Protein 1XKI (pdb70)

Foldseek 3Di:
DPFAWKAFFKKFDPVVRADTWGWDADPPGKIKIWGWDVPDIDIDIWIFDDDPDPQWTAGDVRQKIKGWAPFPDPFKIKIWMWHDVHTDIMITIIGRDQARPVPRVVRVCVVCVVVVNNPTDMDGDGHD

Radius of gyration: 14.23 Å; Cα contacts (8 Å, |Δi|>4): 255; chains: 1; bounding box: 34×34×36 Å

CATH classification: 2.40.128.20

Nearest PDB structures (foldseek):
  1xki-assembly1_A  TM=1.008E+00  e=1.126E-23  Homo sapiens
  3eyc-assembly4_D  TM=8.537E-01  e=1.838E-18  Homo sapiens
  8epu-assembly1_A  TM=8.501E-01  e=2.311E-13  Canis lupus familiaris
  7dru-assembly4_D  TM=8.359E-01  e=6.190E-12  Canis lupus familiaris
  7dru-assembly7_G  TM=8.094E-01  e=8.466E-12  Canis lupus familiaris

Solvent-accessible surface area: 8405 Å² total; per-residue (Å²): 134,25,31,23,50,3,43,11,7,0,15,13,100,145,128,95,29,43,25,41,44,35,3,58,80,58,179,81,32,45,3,34,14,59,30,82,100,181,82,230,108,110,83,64,117,49,76,23,97,68,37,151,89,134,24,43,21,30,8,93,83,48,132,47,31,13,71,29,35,188,13,172,47,174,71,22,32,0,20,13,31,74,11,138,118,168,113,81,109,17,0,54,1,6,1,79,69,94,138,37,68,73,99,2,40,146,12,2,104,104,0,6,37,79,76,60,13,88,126,75,74,74,73,74,24,236,153,88

Structure (mmCIF, N/CA/C/O backbone):
data_1XKI
#
_entry.id   1XKI
#
_cell.length_a   76.397
_cell.length_b   61.415
_cell.length_c   50.798
_cell.angle_alpha   90.00
_cell.angle_beta   129.71
_cell.angle_gamma   90.00
#
_symmetry.space_group_name_H-M   'C 1 2 1'
#
loop_
_entity.id
_entity.type
_entity.pdbx_description
1 polymer "Von Ebner's gland protein"
2 non-polymer 'ZINC ION'
3 non-polymer 'CHLORIDE ION'
4 water water
#
loop_
_atom_site.group_PDB
_atom_site.id
_atom_site.type_symbol
_atom_site.label_atom_id
_atom_site.label_alt_id
_atom_site.label_comp_id
_atom_site.label_asym_id
_atom_site.label_entity_id
_atom_site.label_seq_id
_atom_site.pdbx_PDB_ins_code
_atom_site.Cartn_x
_atom_site.Cartn_y
_atom_site.Cartn_z
_atom_site.occupancy
_atom_site.B_iso_or_equiv
_atom_site.auth_seq_id
_atom_site.auth_comp_id
_atom_site.auth_asym_id
_atom_site.auth_atom_id
_atom_site.pdbx_PDB_model_num
ATOM 1 N N . ASP A 1 8 ? 20.118 24.770 -7.746 1.00 57.06 12 ASP A N 1
ATOM 2 C CA . ASP A 1 8 ? 20.509 26.205 -7.893 1.00 53.32 12 ASP A CA 1
ATOM 3 C C . ASP A 1 8 ? 20.291 26.979 -6.593 1.00 46.77 12 ASP A 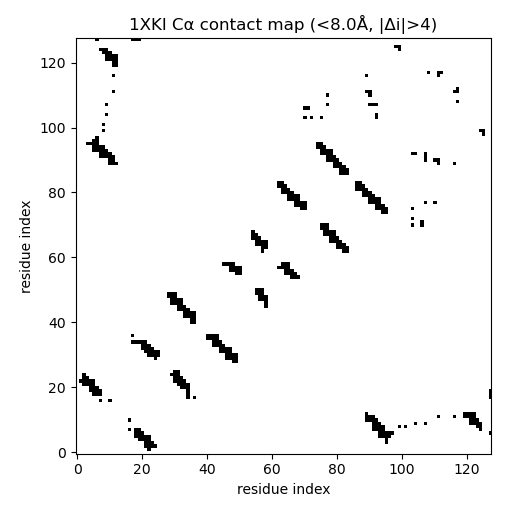C 1
ATOM 4 O O . ASP A 1 8 ? 19.707 26.469 -5.631 1.00 44.15 12 ASP A O 1
ATOM 9 N N . VAL A 1 9 ? 20.761 28.219 -6.543 1.00 38.09 13 VAL A N 1
ATOM 10 C CA . VAL A 1 9 ? 20.603 28.950 -5.286 1.00 34.82 13 VAL A CA 1
ATOM 11 C C . VAL A 1 9 ? 19.304 29.745 -5.263 1.00 32.33 13 VAL A C 1
ATOM 12 O O . VAL A 1 9 ? 18.944 30.365 -4.255 1.00 32.08 13 VAL A O 1
ATOM 16 N N . SER A 1 10 ? 18.559 29.775 -6.357 1.00 28.10 14 SER A N 1
ATOM 17 C CA . SER A 1 10 ? 17.327 30.556 -6.232 1.00 29.57 14 SER A CA 1
ATOM 18 C C . SER A 1 10 ? 16.315 29.811 -5.329 1.00 34.19 14 SER A C 1
ATOM 19 O O . SER A 1 10 ? 16.307 28.575 -5.227 1.00 33.03 14 SER A O 1
ATOM 22 N N . GLY A 1 11 ? 15.475 30.568 -4.633 1.00 27.82 15 GLY A N 1
ATOM 23 C CA . GLY A 1 11 ? 14.432 30.022 -3.772 1.00 29.93 15 GLY A CA 1
ATOM 24 C C . GLY A 1 11 ? 14.254 30.880 -2.528 1.00 25.35 15 GLY A C 1
ATOM 25 O O . GLY A 1 11 ? 14.852 31.960 -2.411 1.00 25.89 15 GLY A O 1
ATOM 26 N N . THR A 1 12 ? 13.448 30.398 -1.586 1.00 22.35 16 THR A N 1
ATOM 27 C CA . THR A 1 12 ? 13.245 31.120 -0.311 1.00 22.86 16 THR A CA 1
ATOM 28 C C . THR A 1 12 ? 14.016 30.381 0.771 1.00 26.15 16 THR A C 1
ATOM 29 O O . THR A 1 12 ? 13.776 29.177 0.936 1.00 24.29 16 THR A O 1
ATOM 33 N N . TRP A 1 13 ? 14.905 31.087 1.470 1.00 22.22 17 TRP A N 1
ATOM 34 C CA . TRP A 1 13 ? 15.858 30.473 2.393 1.00 18.59 17 TRP A CA 1
ATOM 35 C C . TRP A 1 13 ? 15.555 30.871 3.816 1.00 20.71 17 TRP A C 1
ATOM 36 O O . TRP A 1 13 ? 15.506 32.075 4.102 1.00 25.75 17 TRP A O 1
ATOM 47 N N . TYR A 1 14 ? 15.498 29.896 4.729 1.00 17.32 18 TYR A N 1
ATOM 48 C CA . TYR A 1 14 ? 15.139 30.156 6.115 1.00 18.73 18 TYR A CA 1
ATOM 49 C C . TYR A 1 14 ? 16.393 30.012 6.974 1.00 17.74 18 TYR A C 1
ATOM 50 O O . TYR A 1 14 ? 17.153 29.041 6.776 1.00 16.12 18 TYR A O 1
ATOM 59 N N . LEU A 1 15 ? 16.619 30.954 7.894 1.00 14.04 19 LEU A N 1
ATOM 60 C CA . LEU A 1 15 ? 17.870 30.962 8.654 1.00 19.12 19 LEU A CA 1
ATOM 61 C C . LEU A 1 15 ? 17.796 29.866 9.721 1.00 21.52 19 LEU A C 1
ATOM 62 O O . LEU A 1 15 ? 16.814 29.853 10.500 1.00 20.42 19 LEU A O 1
ATOM 67 N N . LYS A 1 16 ? 18.831 29.025 9.775 1.00 13.05 20 LYS A N 1
ATOM 68 C CA . LYS A 1 16 ? 18.920 27.933 10.779 1.00 15.66 20 LYS A CA 1
ATOM 69 C C . LYS A 1 16 ? 19.882 28.249 11.922 1.00 16.52 20 LYS A C 1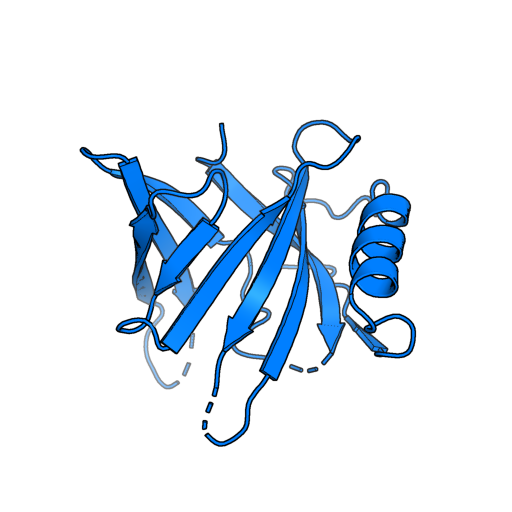
ATOM 70 O O . LYS A 1 16 ? 19.644 27.838 13.054 1.00 18.36 20 LYS A O 1
ATOM 76 N N . ALA A 1 17 ? 21.001 28.925 11.641 1.00 16.53 21 ALA A N 1
ATOM 77 C CA . ALA A 1 17 ? 22.025 29.276 12.621 1.00 15.74 21 ALA A CA 1
ATOM 78 C C . ALA A 1 17 ? 22.946 30.379 12.070 1.00 16.52 21 ALA A C 1
ATOM 79 O O . ALA A 1 17 ? 23.196 30.432 10.844 1.00 18.58 21 ALA A O 1
ATOM 81 N N . MET A 1 18 ? 23.386 31.266 12.947 1.00 14.99 22 MET A N 1
ATOM 82 C CA . MET A 1 18 ? 24.297 32.330 12.504 1.00 16.83 22 MET A CA 1
ATOM 83 C C . MET A 1 18 ? 25.355 32.624 13.554 1.00 20.89 22 MET A C 1
ATOM 84 O O . MET A 1 18 ? 25.100 32.543 14.762 1.00 19.35 22 MET A O 1
ATOM 89 N N . THR A 1 19 ? 26.561 32.985 13.119 1.00 16.46 23 THR A N 1
ATOM 90 C CA . THR A 1 19 ? 27.520 33.469 14.141 1.00 16.83 23 THR A CA 1
ATOM 91 C C . THR A 1 19 ? 27.210 34.892 14.608 1.00 22.46 23 THR A C 1
ATOM 92 O O . THR A 1 19 ? 26.784 35.722 13.783 1.00 22.85 23 THR A O 1
ATOM 96 N N . VAL A 1 20 ? 27.489 35.192 15.887 1.00 22.06 24 VAL A N 1
ATOM 97 C CA . VAL A 1 20 ? 27.238 36.508 16.467 1.00 25.68 24 VAL A CA 1
ATOM 98 C C . VAL A 1 20 ? 28.436 36.987 17.291 1.00 28.72 24 VAL A C 1
ATOM 99 O O . VAL A 1 20 ? 29.011 36.188 18.037 1.00 30.52 24 VAL A O 1
ATOM 103 N N . ASN A 1 28 ? 20.523 41.423 14.929 1.00 78.33 32 ASN A N 1
ATOM 104 C CA . ASN A 1 28 ? 19.348 41.987 14.274 1.00 76.83 32 ASN A CA 1
ATOM 105 C C . ASN A 1 28 ? 19.713 42.625 12.933 1.00 75.19 32 ASN A C 1
ATOM 106 O O . ASN A 1 28 ? 20.885 42.925 12.679 1.00 76.00 32 ASN A O 1
ATOM 111 N N . LEU A 1 29 ? 18.704 42.836 12.089 1.00 69.79 33 LEU A N 1
ATOM 112 C CA . LEU A 1 29 ? 18.893 43.252 10.700 1.00 65.50 33 LEU A CA 1
ATOM 113 C C . LEU A 1 29 ? 19.603 42.124 9.947 1.00 61.08 33 LEU A C 1
ATOM 114 O O . LEU A 1 29 ? 19.143 41.668 8.901 1.00 58.49 33 LEU A O 1
ATOM 119 N N . GLU A 1 30 ? 20.725 41.658 10.488 1.00 57.30 34 GLU A N 1
ATOM 120 C CA . GLU A 1 30 ? 21.405 40.489 9.932 1.00 52.46 34 GLU A CA 1
ATOM 121 C C . GLU A 1 30 ? 20.597 39.197 10.098 1.00 44.79 34 GLU A C 1
ATOM 122 O O . GLU A 1 30 ? 20.742 38.269 9.304 1.00 45.27 34 GLU A O 1
ATOM 128 N N . SER A 1 31 ? 19.745 39.128 11.115 1.00 35.18 35 SER A N 1
ATOM 129 C CA . SER A 1 31 ? 18.970 37.905 11.370 1.00 38.93 35 SER A CA 1
ATOM 130 C C . SER A 1 31 ? 17.545 37.842 10.782 1.00 37.45 35 SER A C 1
ATOM 131 O O . SER A 1 31 ? 16.786 36.917 11.109 1.00 36.29 35 SER A O 1
ATOM 134 N N . VAL A 1 32 ? 17.173 38.783 9.915 1.00 33.74 36 VAL A N 1
ATOM 135 C CA . VAL A 1 32 ? 15.871 38.731 9.218 1.00 32.01 36 VAL A CA 1
ATOM 136 C C . VAL A 1 32 ? 15.743 37.462 8.367 1.00 32.45 36 VAL A C 1
ATOM 137 O O . VAL A 1 32 ? 16.655 37.133 7.595 1.00 28.51 36 VAL A O 1
ATOM 141 N N . THR A 1 33 ? 14.633 36.747 8.506 1.00 31.71 37 THR A N 1
ATOM 142 C CA . THR A 1 33 ? 14.401 35.484 7.806 1.00 27.50 37 THR A CA 1
ATOM 143 C C . THR A 1 33 ? 12.901 35.297 7.526 1.00 28.68 37 THR A C 1
ATOM 144 O O . THR A 1 33 ? 12.081 35.730 8.358 1.00 31.28 37 THR A O 1
ATOM 148 N N . PRO A 1 34 ? 12.508 34.700 6.401 1.00 23.69 38 PRO A N 1
ATOM 149 C CA . PRO A 1 34 ? 13.390 34.229 5.352 1.00 21.99 38 PRO A CA 1
ATOM 150 C C . PRO A 1 34 ? 13.890 35.289 4.344 1.00 23.67 38 PRO A C 1
ATOM 151 O O . PRO A 1 34 ? 13.510 36.462 4.429 1.00 26.07 38 PRO A O 1
ATOM 155 N N . MET A 1 35 ? 14.813 34.904 3.467 1.00 23.96 39 MET A N 1
ATOM 156 C CA . MET A 1 35 ? 15.280 35.805 2.361 1.00 22.39 39 MET A CA 1
ATOM 157 C C . MET A 1 35 ? 15.013 35.040 1.088 1.00 27.54 39 MET A C 1
ATOM 158 O O . MET A 1 35 ? 15.301 33.829 1.035 1.00 27.13 39 MET A O 1
ATOM 163 N N . THR A 1 36 ? 14.497 35.715 0.058 1.00 18.12 40 THR A N 1
ATOM 164 C CA . THR A 1 36 ? 14.239 35.047 -1.232 1.00 20.24 40 THR A CA 1
ATOM 165 C C . THR A 1 36 ? 15.300 35.550 -2.223 1.00 22.95 40 THR A C 1
ATOM 166 O O . THR A 1 36 ? 15.570 36.765 -2.271 1.00 21.77 40 THR A O 1
ATOM 170 N N . LEU A 1 37 ? 15.919 34.624 -2.959 1.00 18.76 41 LEU A N 1
ATOM 171 C CA . LEU A 1 37 ? 16.938 34.919 -3.968 1.00 20.24 41 LEU A CA 1
ATOM 172 C C . LEU A 1 37 ? 16.346 34.560 -5.339 1.00 24.30 41 LEU A C 1
ATOM 173 O O . LEU A 1 37 ? 15.843 33.432 -5.504 1.00 25.62 41 LEU A O 1
ATOM 178 N N . THR A 1 38 ? 16.362 35.522 -6.266 1.00 22.36 42 THR A N 1
ATOM 179 C CA . THR A 1 38 ? 15.908 35.341 -7.662 1.00 25.45 42 THR A CA 1
ATOM 180 C C . THR A 1 38 ? 17.056 35.605 -8.636 1.00 27.97 42 THR A C 1
ATOM 181 O O . THR A 1 38 ? 17.749 36.620 -8.493 1.00 26.94 42 THR A O 1
ATOM 185 N N . THR A 1 39 ? 17.268 34.708 -9.597 1.00 27.42 43 THR A N 1
ATOM 186 C CA . THR A 1 39 ? 18.310 34.908 -10.588 1.00 30.17 43 THR A CA 1
ATOM 187 C C . THR A 1 39 ? 17.840 35.903 -11.624 1.00 32.15 43 THR A C 1
ATOM 188 O O . THR A 1 39 ? 16.713 35.837 -12.121 1.00 33.00 43 THR A O 1
ATOM 192 N N . LEU A 1 40 ? 18.738 36.817 -11.938 1.00 29.06 44 LEU A N 1
ATOM 193 C CA . LEU A 1 40 ? 18.414 37.886 -12.850 1.00 30.06 44 LEU A CA 1
ATOM 194 C C . LEU A 1 40 ? 19.142 37.554 -14.144 1.00 35.97 44 LEU A C 1
ATOM 195 O O . LEU A 1 40 ? 20.089 36.763 -14.174 1.00 35.66 44 LEU A O 1
ATOM 200 N N . GLU A 1 41 ? 18.682 38.145 -15.235 1.00 46.71 45 GLU A N 1
ATOM 201 C CA . GLU A 1 41 ? 19.415 37.947 -16.471 1.00 52.92 45 GLU A CA 1
ATOM 202 C C . GLU A 1 41 ? 20.813 38.502 -16.356 1.00 51.81 45 GLU A C 1
ATOM 203 O O . GLU A 1 41 ? 20.985 39.649 -15.951 1.00 56.30 45 GLU A O 1
ATOM 209 N N . GLY A 1 42 ? 21.783 37.675 -16.731 1.00 50.79 46 GLY A N 1
ATOM 210 C CA . GLY A 1 42 ? 23.186 38.026 -16.628 1.00 45.07 46 GLY A CA 1
ATOM 211 C C . GLY A 1 42 ? 23.876 37.329 -15.477 1.00 46.56 46 GLY A C 1
ATOM 212 O O . GLY A 1 42 ? 25.091 37.456 -15.328 1.00 49.23 46 GLY A O 1
ATOM 213 N N . GLY A 1 43 ? 23.127 36.603 -14.644 1.00 40.10 47 GLY A N 1
ATOM 214 C CA . GLY A 1 43 ? 23.730 35.909 -13.491 1.00 34.85 47 GLY A CA 1
ATOM 215 C C . GLY A 1 43 ? 23.709 36.611 -12.129 1.00 28.51 47 GLY A C 1
ATOM 216 O O . GLY A 1 43 ? 24.065 36.008 -11.104 1.00 31.45 47 GLY A O 1
ATOM 217 N N . ASN A 1 44 ? 23.296 37.875 -12.090 1.00 27.13 48 ASN A N 1
ATOM 218 C CA . ASN A 1 44 ? 23.254 38.581 -10.798 1.00 23.55 48 ASN A CA 1
ATOM 219 C C . ASN A 1 44 ? 22.063 37.978 -10.054 1.00 21.99 48 ASN A C 1
ATOM 220 O O . ASN A 1 44 ? 21.226 37.345 -10.686 1.00 23.51 48 ASN A O 1
ATOM 225 N N . LEU A 1 45 ? 21.961 38.213 -8.746 1.00 19.25 49 LEU A N 1
ATOM 226 C CA . LEU A 1 45 ? 20.809 37.740 -7.930 1.00 16.26 49 LEU A CA 1
ATOM 227 C C . LEU A 1 45 ? 20.105 38.934 -7.284 1.00 18.30 49 LEU A C 1
ATOM 228 O O . LEU A 1 45 ? 20.765 39.923 -6.940 1.00 21.88 49 LEU A O 1
ATOM 233 N N . GLU A 1 46 ? 18.783 38.854 -7.123 1.00 18.73 50 GLU A N 1
ATOM 234 C CA . GLU A 1 46 ? 18.065 39.832 -6.296 1.00 16.84 50 GLU A CA 1
ATOM 235 C C . GLU A 1 46 ? 17.835 39.097 -4.954 1.00 19.69 50 GLU A C 1
ATOM 236 O O . GLU A 1 46 ? 17.315 37.983 -4.937 1.00 23.78 50 GLU A O 1
ATOM 242 N N . ALA A 1 47 ? 18.207 39.730 -3.845 1.00 19.46 51 ALA A N 1
ATOM 243 C CA . ALA A 1 47 ? 17.884 39.269 -2.500 1.00 17.37 51 ALA A CA 1
ATOM 244 C C . ALA A 1 47 ? 16.740 40.145 -1.987 1.00 18.03 51 ALA A C 1
ATOM 245 O O . ALA A 1 47 ? 16.726 41.385 -2.164 1.00 24.48 51 ALA A O 1
ATOM 247 N N . LYS A 1 48 ? 15.705 39.529 -1.437 1.00 17.63 52 LYS A N 1
ATOM 248 C CA . LYS A 1 48 ? 14.513 40.249 -0.955 1.00 20.53 52 LYS A CA 1
ATOM 249 C C . LYS A 1 48 ? 14.061 39.715 0.427 1.00 22.64 52 LYS A C 1
ATOM 250 O O . LYS A 1 48 ? 14.070 38.490 0.635 1.00 19.79 52 LYS A O 1
ATOM 256 N N . VAL A 1 49 ? 13.691 40.617 1.349 1.00 22.18 53 VAL A N 1
ATOM 257 C CA . VAL A 1 49 ? 13.106 40.215 2.644 1.00 21.52 53 VAL A CA 1
ATOM 258 C C . VAL A 1 49 ? 11.895 41.105 2.915 1.00 26.50 53 VAL A C 1
ATOM 259 O O . VAL A 1 49 ? 11.632 42.063 2.195 1.00 23.02 53 VAL A O 1
ATOM 263 N N . THR A 1 50 ? 11.115 40.755 3.927 1.00 29.18 54 THR A N 1
ATOM 264 C CA . THR A 1 50 ? 9.989 41.608 4.314 1.00 36.19 54 THR A CA 1
ATOM 265 C C . THR A 1 50 ? 10.232 42.020 5.756 1.00 42.79 54 THR A C 1
ATOM 266 O O . THR A 1 50 ? 10.529 41.180 6.609 1.00 39.31 54 THR A O 1
ATOM 270 N N . MET A 1 51 ? 10.115 43.317 6.015 1.00 46.18 55 MET A N 1
ATOM 271 C CA . MET A 1 51 ? 10.436 43.902 7.307 1.00 49.90 55 MET A CA 1
ATOM 272 C C . MET A 1 51 ? 9.329 44.868 7.706 1.00 48.18 55 MET A C 1
ATOM 273 O O . MET A 1 51 ? 8.536 45.275 6.857 1.00 50.69 55 MET A O 1
ATOM 278 N N . SER A 1 54 ? 10.637 51.566 11.612 1.00 89.47 58 SER A N 1
ATOM 279 C CA . SER A 1 54 ? 9.405 52.041 12.234 1.00 90.10 58 SER A CA 1
ATOM 280 C C . SER A 1 54 ? 8.404 52.482 11.163 1.00 89.65 58 SER A C 1
ATOM 281 O O . SER A 1 54 ? 8.633 53.470 10.461 1.00 90.17 58 SER A O 1
ATOM 284 N N . GLY A 1 55 ? 7.303 51.750 11.016 1.00 88.86 59 GLY A N 1
ATOM 285 C CA . GLY A 1 55 ? 6.253 52.177 10.097 1.00 87.75 59 GLY A CA 1
ATOM 286 C C . GLY A 1 55 ? 5.343 51.107 9.528 1.00 87.24 59 GLY A C 1
ATOM 287 O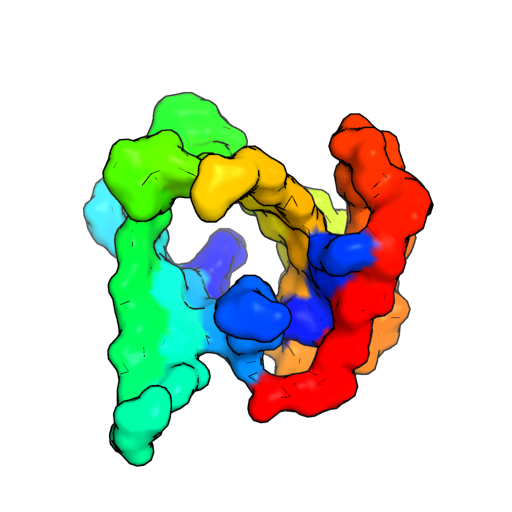 O . GLY A 1 55 ? 4.523 50.527 10.242 1.00 87.41 59 GLY A O 1
ATOM 288 N N . ARG A 1 56 ? 5.492 50.867 8.226 1.00 86.37 60 ARG A N 1
ATOM 289 C CA . ARG A 1 56 ? 4.674 49.918 7.468 1.00 84.62 60 ARG A CA 1
ATOM 290 C C . ARG A 1 56 ? 5.390 48.579 7.335 1.00 80.95 60 ARG A C 1
ATOM 291 O O . ARG A 1 56 ? 6.577 48.470 7.639 1.00 80.39 60 ARG A O 1
ATOM 299 N N . CYS A 1 57 ? 4.673 47.560 6.870 1.00 76.18 61 CYS A N 1
ATOM 300 C CA . CYS A 1 57 ? 5.304 46.288 6.539 1.00 70.36 61 CYS A CA 1
ATOM 301 C C . CYS A 1 57 ? 5.764 46.345 5.084 1.00 64.68 61 CYS A C 1
ATOM 302 O O . CYS A 1 57 ? 4.946 46.554 4.183 1.00 62.57 61 CYS A O 1
ATOM 305 N N . GLN A 1 58 ? 7.060 46.157 4.838 1.00 55.24 62 GLN A N 1
ATOM 306 C CA . GLN A 1 58 ? 7.574 46.425 3.497 1.00 48.14 62 GLN A CA 1
ATOM 307 C C . GLN A 1 58 ? 8.619 45.429 3.000 1.00 37.40 62 GLN A C 1
ATOM 308 O O . GLN A 1 58 ? 9.458 44.991 3.768 1.00 35.28 62 GLN A O 1
ATOM 314 N N . GLU A 1 59 ? 8.536 45.104 1.718 1.00 34.86 63 GLU A N 1
ATOM 315 C CA . GLU A 1 59 ? 9.576 44.351 1.018 1.00 34.65 63 GLU A CA 1
ATOM 316 C C . GLU A 1 5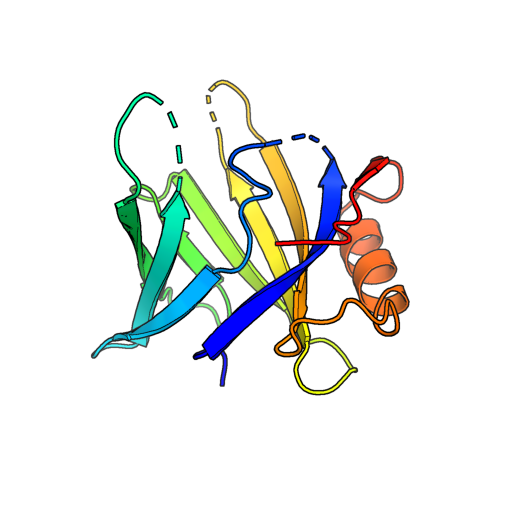9 ? 10.812 45.232 0.777 1.00 29.34 63 GLU A C 1
ATOM 317 O O . GLU A 1 59 ? 10.694 46.439 0.455 1.00 27.69 63 GLU A O 1
ATOM 323 N N . VAL A 1 60 ? 12.001 44.638 0.935 1.00 21.36 64 VAL A N 1
ATOM 324 C CA . VAL A 1 60 ? 13.257 45.374 0.807 1.00 22.67 64 VAL A CA 1
ATOM 325 C C . VAL A 1 60 ? 14.125 44.518 -0.122 1.00 23.58 64 VAL A C 1
ATOM 326 O O . VAL A 1 60 ? 14.313 43.323 0.162 1.00 21.32 64 VAL A O 1
ATOM 330 N N . LYS A 1 61 ? 14.606 45.081 -1.229 1.00 22.74 65 LYS A N 1
ATOM 331 C CA . LYS A 1 61 ? 15.345 44.317 -2.255 1.00 22.27 65 LYS A CA 1
ATOM 332 C C . LYS A 1 61 ? 16.767 44.836 -2.494 1.00 24.38 65 LYS A C 1
ATOM 333 O O . LYS A 1 61 ? 17.028 46.051 -2.392 1.00 21.42 65 LYS A O 1
ATOM 339 N N . ALA A 1 62 ? 17.697 43.932 -2.808 1.00 17.98 66 ALA A N 1
ATOM 340 C CA . ALA A 1 62 ? 19.070 44.398 -3.091 1.00 20.14 66 ALA A CA 1
ATOM 341 C C . ALA A 1 62 ? 19.677 43.472 -4.125 1.00 20.13 66 ALA A C 1
ATOM 342 O O . ALA A 1 62 ? 19.324 42.298 -4.125 1.00 23.64 66 ALA A O 1
ATOM 344 N N . VAL A 1 63 ? 20.552 43.999 -4.991 1.00 20.42 67 VAL A N 1
ATOM 345 C CA . VAL A 1 63 ? 21.223 43.179 -6.008 1.00 24.25 67 VAL A CA 1
ATOM 346 C C . VAL A 1 63 ? 22.603 42.708 -5.495 1.00 23.03 67 VAL A C 1
ATOM 347 O O . VAL A 1 63 ? 23.425 43.480 -4.934 1.00 21.76 67 VAL A O 1
ATOM 351 N N . LEU A 1 64 ? 22.831 41.404 -5.628 1.00 22.07 68 LEU A N 1
ATOM 352 C CA . LEU A 1 64 ? 24.154 40.800 -5.426 1.00 19.42 68 LEU A CA 1
ATOM 353 C C . LEU A 1 64 ? 24.762 40.614 -6.824 1.00 18.56 68 LEU A C 1
ATOM 354 O O . LEU A 1 64 ? 24.228 39.859 -7.655 1.00 22.37 68 LEU A O 1
ATOM 359 N N . GLU A 1 65 ? 25.854 41.330 -7.095 1.00 21.10 69 GLU A N 1
ATOM 360 C CA . GLU A 1 65 ? 26.492 41.271 -8.404 1.00 20.73 69 GLU A CA 1
ATOM 361 C C . GLU A 1 65 ? 27.448 40.103 -8.563 1.00 21.66 69 GLU A C 1
ATOM 362 O O . GLU A 1 65 ? 28.330 39.915 -7.741 1.00 22.47 69 GLU A O 1
ATOM 368 N N . LYS A 1 66 ? 27.287 39.324 -9.629 1.00 23.23 70 LYS A N 1
ATOM 369 C CA . LYS A 1 66 ? 28.116 38.147 -9.822 1.00 23.58 70 LYS A CA 1
ATOM 370 C C . LYS A 1 66 ? 29.554 38.628 -10.087 1.00 28.57 70 LYS A C 1
ATOM 371 O O . LYS A 1 66 ? 29.736 39.708 -10.647 1.00 29.01 70 LYS A O 1
ATOM 377 N N . THR A 1 67 ? 30.564 37.905 -9.612 1.00 23.55 71 THR A N 1
ATOM 378 C CA . THR A 1 67 ? 31.967 38.244 -9.943 1.00 24.12 71 THR A CA 1
ATOM 379 C C . THR A 1 67 ? 32.471 37.199 -10.911 1.00 26.98 71 THR A C 1
ATOM 380 O O . THR A 1 67 ? 31.722 36.291 -11.294 1.00 26.56 71 THR A O 1
ATOM 384 N N . ASP A 1 68 ? 33.747 37.305 -11.289 1.00 25.53 72 ASP A N 1
ATOM 385 C CA . ASP A 1 68 ? 34.372 36.225 -12.046 1.00 28.13 72 ASP A CA 1
ATOM 386 C C . ASP A 1 68 ? 34.770 34.990 -11.240 1.00 29.34 72 ASP A C 1
ATOM 387 O O . ASP A 1 68 ? 35.249 34.015 -11.815 1.00 26.41 72 ASP A O 1
ATOM 392 N N . GLU A 1 69 ? 34.587 34.997 -9.913 1.00 22.71 73 GLU A N 1
ATOM 393 C CA . GLU A 1 69 ? 34.971 33.855 -9.110 1.00 20.06 73 GLU A CA 1
ATOM 394 C C . GLU A 1 69 ? 33.725 33.065 -8.713 1.00 25.76 73 GLU A C 1
ATOM 395 O O . GLU A 1 69 ? 32.783 33.672 -8.171 1.00 23.14 73 GLU A O 1
ATOM 401 N N . PRO A 1 70 ? 33.696 31.757 -8.954 1.00 26.71 74 PRO A N 1
ATOM 402 C CA . PRO A 1 70 ? 32.556 30.901 -8.579 1.00 24.03 74 PRO A CA 1
ATOM 403 C C . PRO A 1 70 ? 32.105 31.103 -7.140 1.00 25.14 74 PRO A C 1
ATOM 404 O O . PRO A 1 70 ? 32.969 31.098 -6.268 1.00 25.89 74 PRO A O 1
ATOM 408 N N . GLY A 1 71 ? 30.808 31.382 -6.947 1.00 21.80 75 GLY A N 1
ATOM 409 C CA . GLY A 1 71 ? 30.160 31.466 -5.640 1.00 24.47 75 GLY A CA 1
ATOM 410 C C . GLY A 1 71 ? 30.378 32.790 -4.932 1.00 19.95 75 GLY A C 1
ATOM 411 O O . GLY A 1 71 ? 29.851 32.990 -3.838 1.00 20.42 75 GLY A O 1
ATOM 412 N N . LYS A 1 72 ? 31.114 33.726 -5.533 1.00 15.46 76 LYS A N 1
ATOM 413 C CA . LYS A 1 72 ? 31.387 35.000 -4.869 1.00 15.79 76 LYS A CA 1
ATOM 414 C C . LYS A 1 72 ? 30.609 36.144 -5.524 1.00 19.82 76 LYS A C 1
ATOM 415 O O . LYS A 1 72 ? 30.615 36.282 -6.768 1.00 16.65 76 LYS A O 1
ATOM 421 N N . TYR A 1 73 ? 29.920 36.950 -4.708 1.00 16.17 77 TYR A N 1
ATOM 422 C CA . TYR A 1 73 ? 29.082 38.039 -5.172 1.00 14.27 77 TYR A CA 1
ATOM 423 C C . TYR A 1 73 ? 29.417 39.296 -4.331 1.00 17.52 77 TYR A C 1
ATOM 424 O O . TYR A 1 73 ? 29.944 39.202 -3.214 1.00 18.48 77 TYR A O 1
ATOM 433 N N . THR A 1 74 ? 29.161 40.482 -4.878 1.00 17.90 78 THR A N 1
ATOM 434 C CA . THR A 1 74 ? 29.377 41.712 -4.094 1.00 19.88 78 THR A CA 1
ATOM 435 C C . THR A 1 74 ? 28.087 42.515 -3.988 1.00 22.55 78 THR A C 1
ATOM 436 O O . THR A 1 74 ? 27.218 42.452 -4.855 1.00 24.29 78 THR A O 1
ATOM 440 N N . ALA A 1 75 ? 28.024 43.344 -2.944 1.00 25.96 79 ALA A N 1
ATOM 441 C CA . ALA A 1 75 ? 26.837 44.151 -2.703 1.00 28.14 79 ALA A CA 1
ATOM 442 C C . ALA A 1 75 ? 27.234 45.484 -2.070 1.00 31.65 79 ALA A C 1
ATOM 443 O O . ALA A 1 75 ? 28.410 45.736 -1.714 1.00 27.46 79 ALA A O 1
ATOM 445 N N . ASP A 1 76 ? 26.204 46.314 -1.931 1.00 34.57 80 ASP A N 1
ATOM 446 C CA . ASP A 1 76 ? 26.382 47.614 -1.298 1.00 39.61 80 ASP A CA 1
ATOM 447 C C . ASP A 1 76 ? 27.609 48.339 -1.854 1.00 36.90 80 ASP A C 1
ATOM 448 O O . ASP A 1 76 ? 28.504 48.746 -1.120 1.00 39.99 80 ASP A O 1
ATOM 453 N N . GLY A 1 77 ? 27.672 48.458 -3.172 1.00 37.89 81 GLY A N 1
ATOM 454 C CA . GLY A 1 77 ? 28.730 49.202 -3.837 1.00 40.29 81 GLY A CA 1
ATOM 455 C C . GLY A 1 77 ? 30.117 48.618 -3.644 1.00 45.14 81 GLY A C 1
ATOM 456 O O . GLY A 1 77 ? 31.102 49.361 -3.632 1.00 46.08 81 GLY A O 1
ATOM 457 N N . GLY A 1 78 ? 30.200 47.297 -3.479 1.00 42.70 82 GLY A N 1
ATOM 458 C CA . GLY A 1 78 ? 31.484 46.617 -3.287 1.00 38.37 82 GLY A CA 1
ATOM 459 C C . GLY A 1 78 ? 32.000 46.520 -1.862 1.00 39.73 82 GLY A C 1
ATOM 460 O O . GLY A 1 78 ? 33.012 45.881 -1.589 1.00 41.97 82 GLY A O 1
ATOM 461 N N . LYS A 1 79 ? 31.297 47.132 -0.925 1.00 35.07 83 LYS A N 1
ATOM 462 C CA . LYS A 1 79 ? 31.725 47.105 0.462 1.00 36.84 83 LYS A CA 1
ATOM 463 C C . LYS A 1 79 ? 31.226 45.857 1.175 1.00 31.07 83 LYS A C 1
ATOM 464 O O . LYS A 1 79 ? 31.514 45.680 2.354 1.00 33.65 83 LYS A O 1
ATOM 470 N N . HIS A 1 80 ? 30.438 45.033 0.482 1.00 26.27 84 HIS A N 1
ATOM 471 C CA . HIS A 1 80 ? 29.936 43.809 1.086 1.00 24.59 84 HIS A CA 1
ATOM 472 C C . HIS A 1 80 ? 30.297 42.646 0.143 1.00 23.37 84 HIS A C 1
ATOM 473 O O . HIS A 1 80 ? 30.033 42.792 -1.048 1.00 25.05 84 HIS A O 1
ATOM 480 N N . VAL A 1 81 ? 30.902 41.550 0.602 1.00 18.82 85 VAL A N 1
ATOM 481 C CA . VAL A 1 81 ? 31.178 40.417 -0.287 1.00 16.78 85 VAL A CA 1
ATOM 482 C C . VAL A 1 81 ? 30.525 39.185 0.362 1.00 19.17 85 VAL A C 1
ATOM 483 O O . VAL A 1 81 ? 30.555 39.035 1.597 1.00 19.23 85 VAL A O 1
ATOM 487 N N . ALA A 1 82 ? 29.810 38.412 -0.435 1.00 16.35 86 ALA A N 1
ATOM 488 C CA . ALA A 1 82 ? 29.054 37.273 0.049 1.00 18.62 86 ALA A CA 1
ATOM 489 C C . ALA A 1 82 ? 29.572 36.064 -0.745 1.00 18.98 86 ALA A C 1
ATOM 490 O O . ALA A 1 82 ? 29.648 36.147 -1.988 1.00 20.66 86 ALA A O 1
ATOM 492 N N . TYR A 1 83 ? 29.815 34.961 -0.044 1.00 14.56 87 TYR A N 1
ATOM 493 C CA . TYR A 1 83 ? 30.241 33.689 -0.626 1.00 13.59 87 TYR A CA 1
ATOM 494 C C . TYR A 1 83 ? 29.147 32.656 -0.341 1.00 18.90 87 TYR A C 1
ATOM 495 O O . TYR A 1 83 ? 28.737 32.494 0.837 1.00 20.68 87 TYR A O 1
ATOM 504 N N . ILE A 1 84 ? 28.745 31.937 -1.374 1.00 15.69 88 ILE A N 1
ATOM 505 C CA . ILE A 1 84 ? 27.752 30.859 -1.239 1.00 18.91 88 ILE A CA 1
ATOM 506 C C . ILE A 1 84 ? 28.539 29.537 -1.221 1.00 22.15 88 ILE A C 1
ATOM 507 O O . ILE A 1 84 ? 29.304 29.217 -2.152 1.00 23.22 88 ILE A O 1
ATOM 512 N N . ILE A 1 85 ? 28.439 28.783 -0.125 1.00 16.97 89 ILE A N 1
ATOM 513 C CA . ILE A 1 85 ? 29.249 27.602 0.144 1.00 17.59 89 ILE A CA 1
ATOM 514 C C . ILE A 1 85 ? 28.317 26.386 0.220 1.00 23.04 89 ILE A C 1
ATOM 515 O O . ILE A 1 85 ? 27.271 26.414 0.874 1.00 18.73 89 ILE A O 1
ATOM 520 N N . ARG A 1 86 ? 28.716 25.302 -0.456 1.00 25.07 90 ARG A N 1
ATOM 521 C CA . ARG A 1 86 ? 27.856 24.131 -0.495 1.00 26.72 90 ARG A CA 1
ATOM 522 C C . ARG A 1 86 ? 27.854 23.443 0.873 1.00 19.14 90 ARG A C 1
ATOM 523 O O . ARG A 1 86 ? 28.824 23.482 1.674 1.00 23.25 90 ARG A O 1
ATOM 531 N N . SER A 1 87 ? 26.742 22.774 1.159 1.00 23.98 91 SER A N 1
ATOM 532 C CA . SER A 1 87 ? 26.574 21.949 2.360 1.00 19.42 91 SER A CA 1
ATOM 533 C C . SER A 1 87 ? 26.501 20.472 1.873 1.00 23.15 91 SER A C 1
ATOM 534 O O . SER A 1 87 ? 26.113 20.265 0.724 1.00 23.96 91 SER A O 1
ATOM 537 N N . HIS A 1 88 ? 26.866 19.496 2.703 1.00 22.78 92 HIS A N 1
ATOM 538 C CA . HIS A 1 88 ? 26.601 18.092 2.321 1.00 27.70 92 HIS A CA 1
ATOM 539 C C . HIS A 1 88 ? 25.135 17.713 2.470 1.00 26.32 92 HIS A C 1
ATOM 540 O O . HIS A 1 88 ? 24.721 16.636 2.002 1.00 24.77 92 HIS A O 1
ATOM 547 N N . VAL A 1 89 ? 24.371 18.574 3.136 1.00 20.73 93 VAL A N 1
ATOM 548 C CA . VAL A 1 89 ? 22.947 18.262 3.322 1.00 18.34 93 VAL A CA 1
ATOM 549 C C . VAL A 1 89 ? 22.074 18.897 2.219 1.00 22.81 93 VAL A C 1
ATOM 550 O O . VAL A 1 89 ? 22.051 20.101 1.977 1.00 22.23 93 VAL A O 1
ATOM 554 N N . LYS A 1 90 ? 21.324 18.084 1.487 1.00 21.22 94 LYS A N 1
ATOM 555 C CA . LYS A 1 90 ? 20.404 18.581 0.472 1.00 22.41 94 LYS A CA 1
ATOM 556 C C . LYS A 1 90 ? 19.549 19.766 0.928 1.00 19.20 94 LYS A C 1
ATOM 557 O O . LYS A 1 90 ? 19.130 19.799 2.082 1.00 18.64 94 LYS A O 1
ATOM 563 N N . ASP A 1 91 ? 19.372 20.753 0.033 1.00 22.07 95 ASP A N 1
ATOM 564 C CA . ASP A 1 91 ? 18.524 21.929 0.227 1.00 24.35 95 ASP A CA 1
ATOM 565 C C . ASP A 1 91 ? 18.962 22.853 1.380 1.00 17.42 95 ASP A C 1
ATOM 566 O O . ASP A 1 91 ? 18.097 23.468 2.003 1.00 19.10 95 ASP A O 1
ATOM 571 N N . HIS A 1 92 ? 20.253 22.854 1.681 1.00 16.69 96 HIS A N 1
ATOM 572 C CA . HIS A 1 92 ? 20.875 23.768 2.663 1.00 18.31 96 HIS A CA 1
ATOM 573 C C . HIS A 1 92 ? 22.023 24.447 1.930 1.00 21.54 96 HIS A C 1
ATOM 574 O O . HIS A 1 92 ? 22.623 23.836 0.999 1.00 20.27 96 HIS A O 1
ATOM 581 N N . TYR A 1 93 ? 22.380 25.658 2.390 1.00 16.07 97 TYR A N 1
ATOM 582 C CA . TYR A 1 93 ? 23.640 26.259 1.929 1.00 15.33 97 TYR A CA 1
ATOM 583 C C . TYR A 1 93 ? 24.270 26.954 3.132 1.00 19.72 97 TYR A C 1
ATOM 584 O O . TYR A 1 93 ? 23.593 27.264 4.118 1.00 15.50 97 TYR A O 1
ATOM 593 N N . ILE A 1 94 ? 25.539 27.310 2.992 1.00 15.66 98 ILE A N 1
ATOM 594 C CA . ILE A 1 94 ? 26.150 28.171 3.972 1.00 15.98 98 ILE A CA 1
ATOM 595 C C . ILE A 1 94 ? 26.486 29.484 3.276 1.00 19.87 98 ILE A C 1
ATOM 596 O O . ILE A 1 94 ? 26.950 29.451 2.126 1.00 18.11 98 ILE A O 1
ATOM 601 N N . PHE A 1 95 ? 26.217 30.616 3.933 1.00 14.34 99 PHE A N 1
ATOM 602 C CA . PHE A 1 95 ? 26.558 31.916 3.351 1.00 18.39 99 PHE A CA 1
ATOM 603 C C . PHE A 1 95 ? 27.620 32.516 4.283 1.00 23.18 99 PHE A C 1
ATOM 604 O O . PHE A 1 95 ? 27.427 32.599 5.522 1.00 19.09 99 PHE A O 1
ATOM 612 N N . TYR A 1 96 ? 28.748 32.932 3.714 1.00 14.51 100 TYR A N 1
ATOM 613 C CA . TYR A 1 96 ? 29.809 33.607 4.501 1.00 16.62 100 TYR A CA 1
ATOM 614 C C . TYR A 1 96 ? 29.951 35.034 3.934 1.00 19.34 100 TYR A C 1
ATOM 615 O O . TYR A 1 96 ? 30.014 35.203 2.703 1.00 16.97 100 TYR A O 1
ATOM 624 N N . SER A 1 97 ? 29.927 36.050 4.791 1.00 15.75 101 SER A N 1
ATOM 625 C CA . SER A 1 97 ? 29.910 37.432 4.309 1.00 14.56 101 SER A CA 1
ATOM 626 C C . SER A 1 97 ? 30.931 38.240 5.084 1.00 19.14 101 SER A C 1
ATOM 627 O O . SER A 1 97 ? 31.204 37.995 6.295 1.00 19.41 101 SER A O 1
ATOM 630 N N . GLU A 1 98 ? 31.537 39.176 4.369 1.00 17.14 102 GLU A N 1
ATOM 631 C CA . GLU A 1 98 ? 32.471 40.157 4.957 1.00 18.45 102 GLU A CA 1
ATOM 632 C C . GLU A 1 98 ? 31.946 41.560 4.552 1.00 20.15 102 GLU A C 1
ATOM 633 O O . GLU A 1 98 ? 31.587 41.820 3.381 1.00 21.47 102 GLU A O 1
ATOM 639 N N . GLY A 1 99 ? 31.856 42.450 5.552 1.00 24.93 103 GLY A N 1
ATOM 640 C CA . GLY A 1 99 ? 31.227 43.755 5.405 1.00 30.73 103 GLY A CA 1
ATOM 641 C C . GLY A 1 99 ? 31.857 44.788 6.331 1.00 36.17 103 GLY A C 1
ATOM 642 O O . GLY A 1 99 ? 32.955 44.581 6.877 1.00 27.81 103 GLY A O 1
ATOM 643 N N . GLU A 1 100 ? 31.169 45.918 6.452 1.00 45.20 104 GLU A N 1
ATOM 644 C CA . GLU A 1 100 ? 31.662 47.040 7.247 1.00 55.48 104 GLU A CA 1
ATOM 645 C C . GLU A 1 100 ? 30.498 47.798 7.857 1.00 55.40 104 GLU A C 1
ATOM 646 O O . GLU A 1 100 ? 29.372 47.3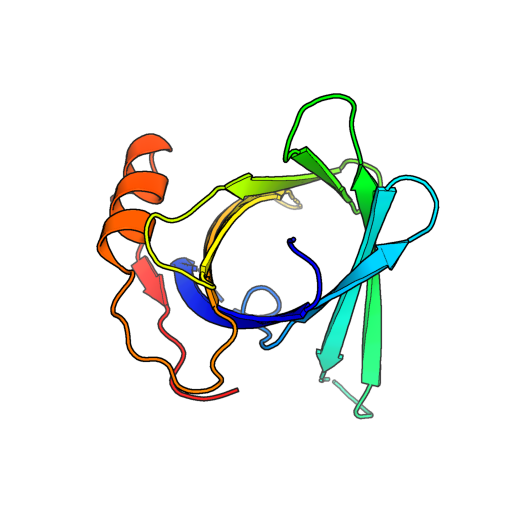06 7.826 1.00 58.29 104 GLU A O 1
ATOM 652 N N . GLY A 1 103 ? 30.392 50.598 10.832 1.00 60.96 107 GLY A N 1
ATOM 653 C CA . GLY A 1 103 ? 31.569 51.459 10.823 1.00 61.68 107 GLY A CA 1
ATOM 654 C C . GLY A 1 103 ? 32.846 50.646 10.926 1.00 61.87 107 GLY A C 1
ATOM 655 O O . GLY A 1 103 ? 33.884 51.024 10.374 1.00 64.94 107 GLY A O 1
ATOM 656 N N . LYS A 1 104 ? 32.780 49.522 11.633 1.00 57.64 108 LYS A N 1
ATOM 657 C CA . LYS A 1 104 ? 33.939 48.634 11.731 1.00 56.40 108 LYS A CA 1
ATOM 658 C C . LYS A 1 104 ? 33.718 47.481 10.744 1.00 49.02 108 LYS A C 1
ATOM 659 O O . LYS A 1 104 ? 32.589 47.304 10.281 1.00 48.13 108 LYS A O 1
ATOM 665 N N . PRO A 1 105 ? 34.782 46.769 10.372 1.00 45.71 109 PRO A N 1
ATOM 666 C CA . PRO A 1 105 ? 34.688 45.503 9.649 1.00 47.13 109 PRO A CA 1
ATOM 667 C C . PRO A 1 105 ? 33.967 44.427 10.453 1.00 42.88 109 PRO A C 1
ATOM 668 O O . PRO A 1 105 ? 34.181 44.274 11.666 1.00 43.41 109 PRO A O 1
ATOM 672 N N . VAL A 1 106 ? 33.137 43.664 9.749 1.00 32.72 110 VAL A N 1
ATOM 673 C CA . VAL A 1 106 ? 32.348 42.613 10.383 1.00 26.87 110 VAL A CA 1
ATOM 674 C C . VAL A 1 106 ? 32.339 41.431 9.420 1.00 25.37 110 VAL A C 1
ATOM 675 O O . VAL A 1 106 ? 32.458 41.641 8.206 1.00 22.96 110 VAL A O 1
ATOM 679 N N . ARG A 1 107 ? 32.227 40.224 9.957 1.00 20.70 111 ARG A N 1
ATOM 680 C CA . ARG A 1 107 ? 32.073 39.050 9.084 1.00 16.12 111 ARG A CA 1
ATOM 681 C C . ARG A 1 107 ? 31.304 38.003 9.861 1.00 21.05 111 ARG A C 1
ATOM 682 O O . ARG A 1 107 ? 31.226 38.113 11.107 1.00 19.34 111 ARG A O 1
ATOM 690 N N . GLY A 1 108 ? 30.747 37.027 9.148 1.00 16.28 112 GLY A N 1
ATOM 691 C CA . GLY A 1 108 ? 29.936 35.989 9.840 1.00 18.66 112 GLY A CA 1
ATOM 692 C C . GLY A 1 108 ? 29.503 34.902 8.864 1.00 19.00 112 GLY A C 1
ATOM 693 O O . GLY A 1 108 ? 29.625 35.081 7.641 1.00 18.26 112 GLY A O 1
ATOM 694 N N . VAL A 1 109 ? 28.989 33.806 9.414 1.00 17.59 113 VAL A N 1
ATOM 695 C CA . VAL A 1 109 ? 28.620 32.599 8.634 1.00 12.56 113 VAL A CA 1
ATOM 696 C C . VAL A 1 109 ? 27.141 32.418 8.992 1.00 16.50 113 VAL A C 1
ATOM 697 O O . VAL A 1 109 ? 26.768 32.606 10.179 1.00 16.39 113 VAL A O 1
ATOM 701 N N . LYS A 1 110 ? 26.327 32.041 8.016 1.00 15.75 114 LYS A N 1
ATOM 702 C CA . LYS A 1 110 ? 24.904 31.697 8.224 1.00 14.89 114 LYS A CA 1
ATOM 703 C C . LYS A 1 110 ? 24.650 30.333 7.600 1.00 17.37 114 LYS A C 1
ATOM 704 O O . LYS A 1 110 ? 25.197 30.067 6.530 1.00 18.18 114 LYS A O 1
ATOM 710 N N . LEU A 1 111 ? 23.933 29.447 8.290 1.00 12.45 115 LEU A N 1
ATOM 711 C CA . LEU A 1 111 ? 23.404 28.236 7.708 1.00 13.05 115 LEU A CA 1
ATOM 712 C C . LEU A 1 111 ? 21.960 28.485 7.294 1.00 15.39 115 LEU A C 1
ATOM 713 O O . LEU A 1 111 ? 21.114 28.966 8.102 1.00 16.08 115 LEU A O 1
ATOM 718 N N . VAL A 1 112 ? 21.611 28.150 6.062 1.00 15.72 116 VAL A N 1
ATOM 719 C CA . VAL A 1 112 ? 20.211 28.332 5.594 1.00 15.09 116 VAL A CA 1
ATOM 720 C C . VAL A 1 112 ? 19.600 27.092 4.940 1.00 15.20 116 VAL A C 1
ATOM 721 O O . VAL A 1 112 ? 20.344 26.215 4.461 1.00 16.04 116 VAL A O 1
ATOM 725 N N . GLY A 1 113 ? 18.265 27.002 4.933 1.00 17.86 117 GLY A N 1
ATOM 726 C CA . GLY A 1 113 ? 17.643 25.890 4.221 1.00 18.57 117 GLY A CA 1
ATOM 727 C C . GLY A 1 113 ? 16.268 26.220 3.669 1.00 18.75 117 GLY A C 1
ATOM 728 O O . GLY A 1 113 ? 15.677 27.271 4.002 1.00 19.31 117 GLY A O 1
ATOM 729 N N . ARG A 1 114 ? 15.775 25.364 2.776 1.00 21.21 118 ARG A N 1
ATOM 730 C CA . ARG A 1 114 ? 14.477 25.612 2.145 1.00 25.95 118 ARG A CA 1
ATOM 731 C C . ARG A 1 114 ? 13.263 25.299 3.021 1.00 27.49 118 ARG A C 1
ATOM 732 O O . ARG A 1 114 ? 12.190 25.813 2.744 1.00 28.98 118 ARG A O 1
ATOM 740 N N . ASP A 1 115 ? 13.379 24.443 4.027 1.00 24.77 119 ASP A N 1
ATOM 741 C 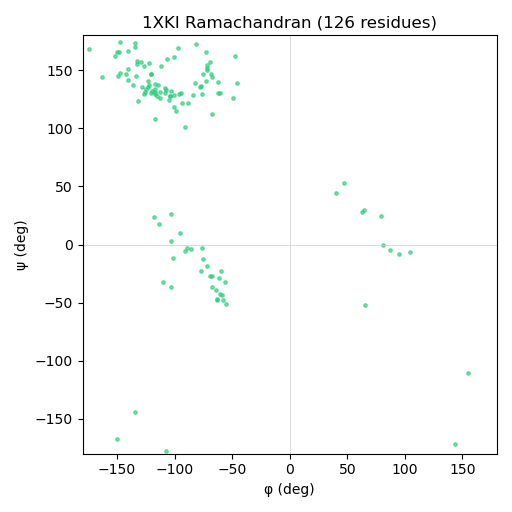CA . ASP A 1 115 ? 12.215 24.123 4.873 1.00 27.23 119 ASP A CA 1
ATOM 742 C C . ASP A 1 115 ? 11.917 25.226 5.879 1.00 27.55 119 ASP A C 1
ATOM 743 O O . ASP A 1 115 ? 12.843 25.724 6.519 1.00 27.14 119 ASP A O 1
ATOM 748 N N . PRO A 1 116 ? 10.657 25.624 6.078 1.00 26.29 120 PRO A N 1
ATOM 749 C CA . PRO A 1 116 ? 10.335 26.574 7.127 1.00 26.45 120 PRO A CA 1
ATOM 750 C C . PRO A 1 116 ? 10.662 26.110 8.553 1.00 25.37 120 PRO A C 1
ATOM 751 O O . PRO A 1 116 ? 10.914 26.927 9.431 1.00 26.14 120 PRO A O 1
ATOM 755 N N . LYS A 1 117 ? 10.637 24.800 8.790 1.00 27.41 121 LYS A N 1
ATOM 756 C CA . LYS A 1 117 ? 10.914 24.269 10.111 1.00 26.48 121 LYS A CA 1
ATOM 757 C C . LYS A 1 117 ? 12.428 24.169 10.329 1.00 27.01 121 LYS A C 1
ATOM 758 O O . LYS A 1 117 ? 13.158 23.821 9.400 1.00 26.13 121 LYS A O 1
ATOM 764 N N . ASN A 1 118 ? 12.891 24.528 11.512 1.00 21.53 122 ASN A N 1
ATOM 765 C CA . ASN A 1 118 ? 14.327 24.394 11.781 1.00 25.94 122 ASN A CA 1
ATOM 766 C C . ASN A 1 118 ? 14.638 23.020 12.382 1.00 23.76 122 ASN A C 1
ATOM 767 O O . ASN A 1 118 ? 14.434 22.813 13.579 1.00 28.31 122 ASN A O 1
ATOM 772 N N . ASN A 1 119 ? 15.143 22.094 11.567 1.00 23.60 123 ASN A N 1
ATOM 773 C CA . ASN A 1 119 ? 15.447 20.740 12.055 1.00 26.85 123 ASN A CA 1
ATOM 774 C C . ASN A 1 119 ? 16.857 20.553 12.617 1.00 28.68 123 ASN A C 1
ATOM 775 O O . ASN A 1 119 ? 17.193 19.449 13.063 1.00 32.07 123 ASN A O 1
ATOM 780 N N . LEU A 1 120 ? 17.699 21.584 12.563 1.00 25.18 124 LEU A N 1
ATOM 781 C CA . LEU A 1 120 ? 19.086 21.586 13.045 1.00 27.12 124 LEU A CA 1
ATOM 782 C C . LEU A 1 120 ? 19.857 20.287 12.734 1.00 29.00 124 LEU A C 1
ATOM 783 O O . LEU A 1 120 ? 20.575 19.712 13.558 1.00 29.91 124 LEU A O 1
ATOM 788 N N . GLU A 1 121 ? 19.694 19.807 11.512 1.00 21.80 125 GLU A N 1
ATOM 789 C CA . GLU A 1 121 ? 20.393 18.597 11.092 1.00 24.52 125 GLU A CA 1
ATOM 790 C C . GLU A 1 121 ? 21.626 18.864 10.227 1.00 23.98 125 GLU A C 1
ATOM 791 O O . GLU A 1 121 ? 22.334 17.903 9.869 1.00 23.20 125 GLU A O 1
ATOM 797 N N . ALA A 1 122 ? 21.796 20.114 9.762 1.00 21.67 126 ALA A N 1
ATOM 798 C CA . ALA A 1 122 ? 23.050 20.478 9.088 1.00 18.54 126 ALA A CA 1
ATOM 799 C C . ALA A 1 122 ? 24.087 21.310 9.888 1.00 24.60 126 ALA A C 1
ATOM 800 O O . ALA A 1 122 ? 24.943 22.032 9.327 1.00 21.15 126 ALA A O 1
ATOM 802 N N . LEU A 1 123 ? 24.076 21.201 11.214 1.00 21.49 127 LEU A N 1
ATOM 803 C CA . LEU A 1 123 ? 24.979 22.025 12.042 1.00 26.33 127 LEU A CA 1
ATOM 804 C C . LEU A 1 123 ? 26.476 21.686 11.940 1.00 22.38 127 LEU A C 1
ATOM 805 O O . LEU A 1 123 ? 27.332 22.542 12.204 1.00 23.50 127 LEU A O 1
ATOM 810 N N . GLU A 1 124 ? 26.833 20.430 11.614 1.00 21.04 128 GLU A N 1
ATOM 811 C CA . GLU A 1 124 ? 28.239 20.045 11.497 1.00 25.78 128 GLU A CA 1
ATOM 812 C C . GLU A 1 124 ? 28.944 20.922 10.436 1.00 22.39 128 GLU A C 1
A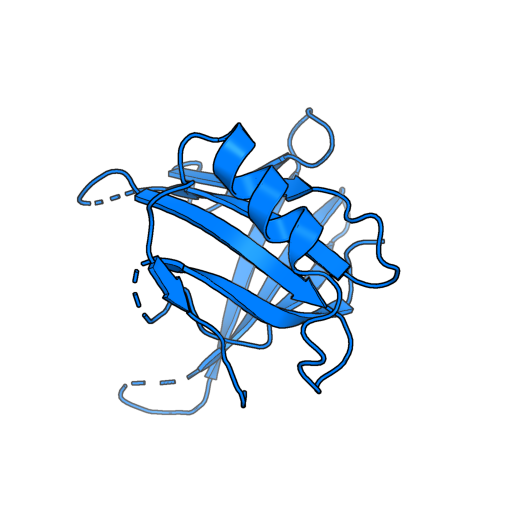TOM 813 O O . GLU A 1 124 ? 30.012 21.469 10.651 1.00 21.58 128 GLU A O 1
ATOM 819 N N . ASP A 1 125 ? 28.309 21.064 9.288 1.00 19.87 129 ASP A N 1
ATOM 820 C CA . ASP A 1 125 ? 28.858 21.922 8.233 1.00 23.71 129 ASP A CA 1
ATOM 821 C C . ASP A 1 125 ? 28.954 23.400 8.588 1.00 21.04 129 ASP A C 1
ATOM 822 O O . ASP A 1 125 ? 29.930 24.030 8.181 1.00 22.40 129 ASP A O 1
ATOM 827 N N . PHE A 1 126 ? 27.954 23.910 9.291 1.00 21.25 130 PHE A N 1
ATOM 828 C CA . PHE A 1 126 ? 28.039 25.274 9.874 1.00 13.85 130 PHE A CA 1
ATOM 829 C C . PHE A 1 126 ? 29.281 25.364 10.750 1.00 20.81 130 PHE A C 1
ATOM 830 O O . PHE A 1 126 ? 30.075 26.296 10.618 1.00 19.20 130 PHE A O 1
ATOM 838 N N . GLU A 1 127 ? 29.456 24.416 11.667 1.00 19.87 131 GLU A N 1
ATOM 839 C CA . GLU A 1 127 ? 30.592 24.467 12.604 1.00 23.43 131 GLU A CA 1
ATOM 840 C C . GLU A 1 127 ? 31.981 24.442 11.940 1.00 18.13 131 GLU A C 1
ATOM 841 O O . GLU A 1 127 ? 32.876 25.237 12.305 1.00 21.12 131 GLU A O 1
ATOM 847 N N . LYS A 1 128 ? 32.111 23.586 10.947 1.00 21.31 132 LYS A N 1
ATOM 848 C CA . LYS A 1 128 ? 33.291 23.417 10.092 1.00 22.72 132 LYS A CA 1
ATOM 849 C C . LYS A 1 128 ? 33.571 24.694 9.273 1.00 22.21 132 LYS A C 1
ATOM 850 O O . LYS A 1 128 ? 34.714 25.157 9.189 1.00 22.22 132 LYS A O 1
ATOM 856 N N . ALA A 1 129 ? 32.546 25.244 8.643 1.00 21.18 133 ALA A N 1
ATOM 857 C CA . ALA A 1 129 ? 32.755 26.513 7.900 1.00 18.33 133 ALA A CA 1
ATOM 858 C C . ALA A 1 129 ? 33.255 27.628 8.788 1.00 22.31 133 ALA A C 1
ATOM 859 O O . ALA A 1 129 ? 34.132 28.375 8.380 1.00 20.66 133 ALA A O 1
ATOM 861 N N . ALA A 1 130 ? 32.678 27.783 9.984 1.00 16.55 134 ALA A N 1
ATOM 862 C CA . ALA A 1 130 ? 33.085 28.789 10.934 1.00 20.49 134 ALA A CA 1
ATOM 863 C C . ALA A 1 130 ? 34.523 28.546 11.395 1.00 18.09 134 ALA A C 1
ATOM 864 O O . ALA A 1 130 ? 35.307 29.471 11.457 1.00 21.49 134 ALA A O 1
ATOM 866 N N . GLY A 1 131 ? 34.869 27.309 11.750 1.00 20.57 135 GLY A N 1
ATOM 867 C CA . GLY A 1 131 ? 36.220 27.051 12.272 1.00 26.15 135 GLY A CA 1
ATOM 868 C C . GLY A 1 131 ? 37.256 27.262 11.172 1.00 28.73 135 GLY A C 1
ATOM 869 O O . GLY A 1 131 ? 38.353 27.757 11.426 1.00 33.63 135 GLY A O 1
ATOM 870 N N . ALA A 1 132 ? 36.919 26.901 9.939 1.00 25.37 136 ALA A N 1
ATOM 871 C CA . ALA A 1 132 ? 37.826 27.161 8.804 1.00 23.39 136 ALA A CA 1
ATOM 872 C C . ALA A 1 132 ? 38.138 28.627 8.607 1.00 25.43 136 ALA A C 1
ATOM 873 O O . ALA A 1 132 ? 39.138 28.992 7.965 1.00 28.30 136 ALA A O 1
ATOM 875 N N . ARG A 1 133 ? 37.260 29.482 9.112 1.00 21.11 137 ARG A N 1
ATOM 876 C CA . ARG A 1 133 ? 37.439 30.914 8.922 1.00 19.26 137 ARG A CA 1
ATOM 877 C C . ARG A 1 133 ? 37.736 31.708 10.199 1.00 18.68 137 ARG A C 1
ATOM 878 O O . ARG A 1 133 ? 37.525 32.904 10.243 1.00 21.34 137 ARG A O 1
ATOM 886 N N . GLY A 1 134 ? 38.160 31.030 11.254 1.00 19.31 138 GLY A N 1
ATOM 887 C CA . GLY A 1 134 ? 38.633 31.747 12.435 1.00 19.76 138 GLY A CA 1
ATOM 888 C C . GLY A 1 134 ? 37.443 32.235 13.281 1.00 25.92 138 GLY A C 1
ATOM 889 O O . GLY A 1 134 ? 37.595 33.191 14.033 1.00 26.06 138 GLY A O 1
ATOM 890 N N . LEU A 1 135 ? 36.275 31.599 13.201 1.00 20.85 139 LEU A N 1
ATOM 891 C CA . LEU A 1 135 ? 35.062 32.080 13.926 1.00 21.10 139 LEU A CA 1
ATOM 892 C C . LEU A 1 135 ? 34.633 30.990 14.924 1.00 23.45 139 LEU A C 1
ATOM 893 O O . LEU A 1 135 ? 33.451 30.936 15.312 1.00 24.84 139 LEU A O 1
ATOM 898 N N . SER A 1 136 ? 35.550 30.125 15.337 1.00 24.48 140 SER A N 1
ATOM 899 C CA . SER A 1 136 ? 35.145 28.955 16.148 1.00 30.43 140 SER A CA 1
ATOM 900 C C . SER A 1 136 ? 34.737 29.309 17.592 1.00 30.15 140 SER A C 1
ATOM 901 O O . SER A 1 136 ? 34.073 28.512 18.271 1.00 33.60 140 SER A O 1
ATOM 904 N N . THR A 1 137 ? 35.126 30.482 18.062 1.00 27.48 141 THR A N 1
ATOM 905 C CA . THR A 1 137 ? 34.671 30.872 19.394 1.00 34.70 141 THR A CA 1
ATOM 906 C C . THR A 1 137 ? 33.532 31.902 19.448 1.00 32.38 141 THR A C 1
ATOM 907 O O . THR A 1 137 ? 33.144 32.314 20.554 1.00 29.70 141 THR A O 1
ATOM 911 N N . GLU A 1 138 ? 32.977 32.347 18.309 1.00 23.79 142 GLU A N 1
ATOM 912 C CA . GLU A 1 138 ? 31.861 33.303 18.358 1.00 22.63 142 GLU A CA 1
ATOM 913 C C . GLU A 1 138 ? 30.576 32.599 18.848 1.00 19.88 142 GLU A C 1
ATOM 914 O O . GLU A 1 138 ? 30.446 31.382 18.684 1.00 22.91 142 GLU A O 1
ATOM 920 N N . SER A 1 139 ? 29.662 33.371 19.443 1.00 23.66 143 SER A N 1
ATOM 921 C CA . SER A 1 139 ? 28.369 32.809 19.913 1.00 20.94 143 SER A CA 1
ATOM 922 C C . SER A 1 139 ? 27.488 32.411 18.721 1.00 25.36 143 SER A C 1
ATOM 923 O O . SER A 1 139 ? 27.716 32.938 17.621 1.00 23.31 143 SER A O 1
ATOM 926 N N . ILE A 1 140 ? 26.525 31.494 18.880 1.00 21.33 144 ILE A N 1
ATOM 927 C CA . ILE A 1 140 ? 25.623 31.217 17.761 1.00 18.00 144 ILE A CA 1
ATOM 928 C C . ILE A 1 140 ? 24.185 31.565 18.083 1.00 23.19 144 ILE A C 1
ATOM 929 O O . ILE A 1 140 ? 23.801 31.374 19.246 1.00 21.53 144 ILE A O 1
ATOM 934 N N . LEU A 1 141 ? 23.505 32.175 17.121 1.00 19.65 145 LEU A N 1
ATOM 935 C CA . LEU A 1 141 ? 22.077 32.503 17.287 1.00 18.23 145 LEU A CA 1
ATOM 936 C C . LEU A 1 141 ? 21.279 31.493 16.474 1.00 21.89 145 LEU A C 1
ATOM 937 O O . LEU A 1 141 ? 21.591 31.294 15.303 1.00 18.40 145 LEU A O 1
ATOM 942 N N . ILE A 1 142 ? 20.286 30.836 17.091 1.00 19.77 146 ILE A N 1
ATOM 943 C CA . ILE A 1 142 ? 19.421 29.868 16.457 1.00 21.71 146 ILE A CA 1
ATOM 944 C C . ILE A 1 142 ? 17.956 30.385 16.476 1.00 27.37 146 ILE A C 1
ATOM 945 O O . ILE A 1 142 ? 17.356 30.470 17.562 1.00 22.65 146 ILE A O 1
ATOM 950 N N . PRO A 1 143 ? 17.401 30.802 15.330 1.00 29.62 147 PRO A N 1
ATOM 951 C CA . PRO A 1 143 ? 15.961 31.124 15.248 1.00 29.74 147 PRO A CA 1
ATOM 952 C C . PRO A 1 143 ? 15.034 29.912 15.393 1.00 25.94 147 PRO A C 1
ATOM 953 O O . PRO A 1 143 ? 15.339 28.764 15.018 1.00 25.30 147 PRO A O 1
ATOM 957 N N . ARG A 1 144 ? 13.868 30.150 15.993 1.00 31.81 148 ARG A N 1
ATOM 958 C CA . ARG A 1 144 ? 12.916 29.044 16.185 1.00 35.77 148 ARG A CA 1
ATOM 959 C C . ARG A 1 144 ? 11.762 29.366 15.230 1.00 41.33 148 ARG A C 1
ATOM 960 O O . ARG A 1 144 ? 11.147 28.447 14.667 1.00 43.46 148 ARG A O 1
ATOM 968 N N . GLN A 1 145 ? 11.509 30.663 15.035 1.00 38.41 149 GLN A N 1
ATOM 969 C CA . GLN A 1 145 ? 10.407 31.172 14.195 1.00 50.40 149 GLN A CA 1
ATOM 970 C C . GLN A 1 145 ? 10.836 32.278 13.230 1.00 49.27 149 GLN A C 1
ATOM 971 O O . GLN A 1 145 ? 11.827 32.959 13.470 1.00 53.40 149 GLN A O 1
ATOM 977 N N . SER A 1 146 ? 10.079 32.484 12.155 1.00 50.20 150 SER A N 1
ATOM 978 C CA . SER A 1 146 ? 10.347 33.594 11.233 1.00 51.52 150 SER A CA 1
ATOM 979 C C . SER A 1 146 ? 9.815 34.897 11.801 1.00 54.96 150 SER A C 1
ATOM 980 O O . SER A 1 146 ? 8.652 35.209 11.562 1.00 55.61 150 SER A O 1
#
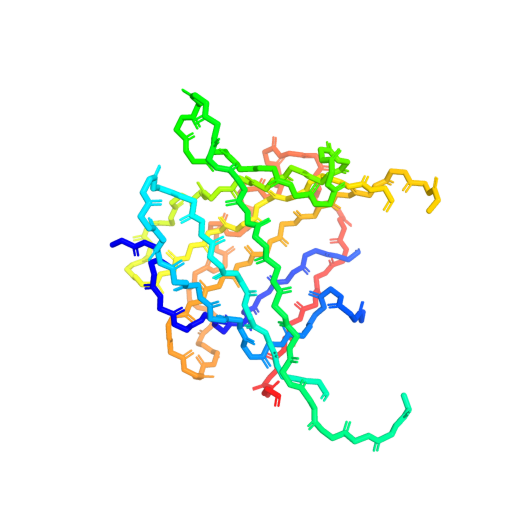
Sequence (128 aa):
DVSGTWYLKAMTVNLESVTPMTLTTLEGGNLEAKVTMSGRCQEVKAVLEKTDEPGKYTADGGKHVAYIIRSHVKDHYIFYSEGEGKPVRGVKLVGRDPKNNLEALEDFEKAAGARGLSTESILIPRQS

Secondary structure (DSSP, 8-state):
---EEEEEEEEE---TT---EEEEE-TTS-EEEEEE---S--EEEEEEEE-SSTTEEEEGGGTEEEEEEE-SSTTEEEEEEEE----EEEEEEEESSSS-----HHHHHHHHHHTT-TTS-EE--S--

InterPro domains:
  IPR000566 Lipocalin/cytosolic fatty-acid binding domain [PF00061] (32-168)
  IPR002345 Lipocalin [PTHR11430] (4-171)
  IPR002450 von Ebner's gland protein/ Bos/Can allergen [PR01175] (29-43)
  IPR002450 von Ebner's gland protein/ Bos/Can allergen [PR01175] (54-65)
  IPR002450 von Ebner's gland protein/ Bos/Can allergen [PR01175] (67-79)
  IPR002450 von Ebner's gland protein/ Bos/Can allergen [PR01175] (84-101)
  IPR002450 von Ebner's gland protein/ Bos/Can allergen [PR01175] (105-121)
  IPR002450 von Ebner's gland protein/ Bos/Can allergen [PR01175] (133-156)
  IPR012674 Calycin [G3DSA:2.40.128.20] (23-168)
  IPR012674 Calycin [SSF50814] (25-172)

GO terms:
  GO:0004869 cysteine-type endopeptidase inhibitor activity (F, TAS)
  GO:0006508 proteolysis (P, TAS)
  GO:0005576 extracellular region (C, TAS)
  GO:0005515 protein binding (F, IPI)
  GO:0005576 extracellular region (C, IDA)
  GO:0031404 chloride ion binding (F, IDA)
  GO:0008270 zinc ion binding (F, IDA)
  GO:0005576 extracellular region (C, HDA)
  GO:0005102 signaling receptor binding (F, IPI)

Organism: Homo sapiens (NCBI:txid9606)

B-factor: mean 33.44, std 16.44, range [12.45, 92.41]